Protein AF-A0A1D7VG40-F1 (afdb_monomer)

pLDDT: mean 88.94, std 13.83, range [39.19, 96.69]

Nearest PDB structures (foldseek):
  7wkz-assembly2_B  TM=5.264E-01  e=1.590E+00  Homo sapiens
  4e99-assembly1_A  TM=5.623E-01  e=3.176E+00  Homo sapiens

Organism: NCBI:txid47763

Secondary structure (DSSP, 8-state):
-PPPGGGGS-HHHHHHHHHHHHHH-TTS-HHHHHHHHHHHHHHHHHHHH-TTS-----HHHHHHHHHHHHHT----

Sequence (76 aa):
MGQSARKLLTDDQFVAVRSTVQTDNPDITAEDAAAVVTEALAFVATCVLFPAASLVPSRMVDAGWHALILHTQTKG

Mean predicted aligned error: 4.59 Å

Solvent-accessible surface area (backbone atoms only — not comparable to full-atom values): 4362 Å² total; per-residue (Å²): 132,80,81,59,44,59,70,80,43,56,71,67,57,44,54,52,31,26,48,47,35,33,69,78,36,76,90,53,52,77,66,54,24,46,50,28,41,32,51,19,40,40,49,55,53,46,47,70,76,39,74,88,57,95,81,78,74,52,77,63,31,43,48,23,42,50,24,48,52,66,70,59,60,72,88,122

Structure (mmCIF, N/CA/C/O backbone):
data_AF-A0A1D7VG40-F1
#
_entry.id   AF-A0A1D7VG40-F1
#
loop_
_atom_site.group_PDB
_atom_site.id
_atom_site.type_symbol
_atom_site.label_atom_id
_atom_site.label_alt_id
_atom_site.label_comp_id
_atom_site.label_asym_id
_atom_site.label_entity_id
_atom_site.label_seq_id
_atom_site.pdbx_PDB_ins_code
_atom_site.Cartn_x
_atom_site.Cartn_y
_atom_site.Cartn_z
_atom_site.occupancy
_atom_site.B_iso_or_equiv
_atom_site.auth_seq_id
_atom_site.auth_comp_id
_atom_site.auth_asym_id
_atom_site.auth_atom_id
_atom_site.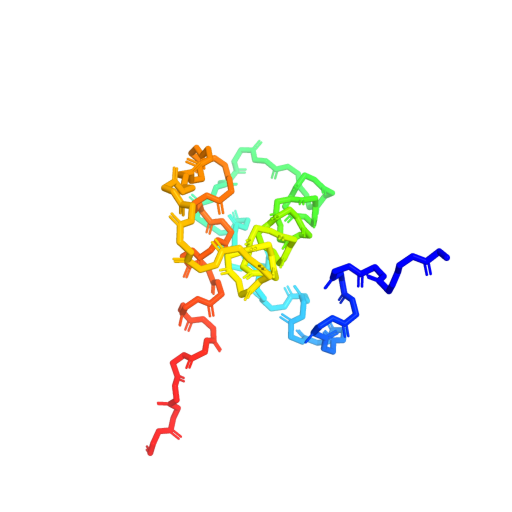pdbx_PDB_model_num
ATOM 1 N N . MET A 1 1 ? -0.469 7.334 -21.610 1.00 39.19 1 MET A N 1
ATOM 2 C CA . MET A 1 1 ? -0.632 7.671 -20.181 1.00 39.19 1 MET A CA 1
ATOM 3 C C . MET A 1 1 ? -0.826 6.356 -19.454 1.00 39.19 1 MET A C 1
ATOM 5 O O . MET A 1 1 ? -1.814 5.685 -19.723 1.00 39.19 1 MET A O 1
ATOM 9 N N . GLY A 1 2 ? 0.190 5.911 -18.709 1.00 52.12 2 GLY A N 1
ATOM 10 C CA . GLY A 1 2 ? 0.192 4.591 -18.076 1.00 52.12 2 GLY A CA 1
ATOM 11 C C . GLY A 1 2 ? -1.003 4.426 -17.143 1.00 52.12 2 GLY A C 1
ATOM 12 O O . GLY A 1 2 ? -1.456 5.391 -16.528 1.00 52.12 2 GLY A O 1
ATOM 13 N N . GLN A 1 3 ? -1.543 3.214 -17.079 1.00 61.06 3 GLN A N 1
ATOM 14 C CA . GLN A 1 3 ? -2.581 2.872 -16.120 1.00 61.06 3 GLN A CA 1
ATOM 15 C C . GLN A 1 3 ? -2.084 3.222 -14.712 1.00 61.06 3 GLN A C 1
ATOM 17 O O . GLN A 1 3 ? -1.015 2.772 -14.311 1.00 61.06 3 GLN A O 1
ATOM 22 N N . SER A 1 4 ? -2.823 4.071 -13.989 1.00 82.00 4 SER A N 1
ATOM 23 C CA . SER A 1 4 ? -2.475 4.423 -12.608 1.00 82.00 4 SER A CA 1
ATOM 24 C C . SER A 1 4 ? -2.342 3.141 -11.783 1.00 82.00 4 SER A C 1
ATOM 26 O O . SER A 1 4 ? -3.252 2.310 -11.821 1.00 82.00 4 SER A O 1
ATOM 28 N N . ALA A 1 5 ? -1.239 2.990 -11.039 1.00 86.94 5 ALA A N 1
ATOM 29 C CA . ALA A 1 5 ? -0.975 1.819 -10.197 1.00 86.94 5 ALA A CA 1
ATOM 30 C C . ALA A 1 5 ? -2.133 1.529 -9.225 1.00 86.94 5 ALA A C 1
ATOM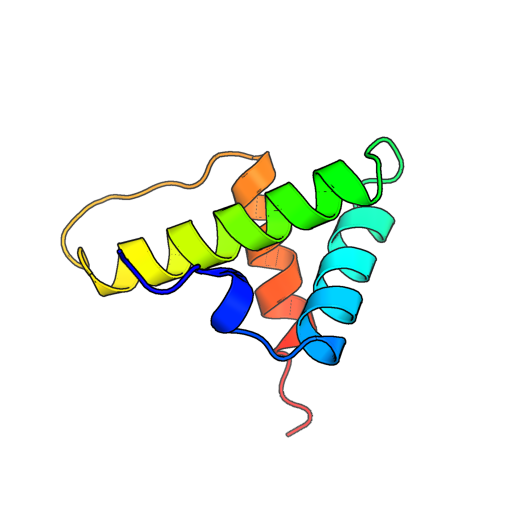 32 O O . ALA A 1 5 ? -2.435 0.375 -8.941 1.00 86.94 5 ALA A O 1
ATOM 33 N N . ARG A 1 6 ? -2.882 2.567 -8.829 1.00 89.06 6 ARG A N 1
ATOM 34 C CA . ARG A 1 6 ? -4.125 2.473 -8.053 1.00 89.06 6 ARG A CA 1
ATOM 35 C C . ARG A 1 6 ? -5.157 1.501 -8.635 1.00 89.06 6 ARG A C 1
ATOM 37 O O . ARG A 1 6 ? -5.908 0.891 -7.879 1.00 89.06 6 ARG A O 1
ATOM 44 N N . LYS A 1 7 ? -5.215 1.366 -9.963 1.00 90.00 7 LYS A N 1
ATOM 45 C CA . LYS A 1 7 ? -6.168 0.491 -10.666 1.00 90.00 7 LYS A CA 1
ATOM 46 C C . LYS A 1 7 ? -5.804 -0.995 -10.601 1.00 90.00 7 LYS A C 1
ATOM 48 O O . LYS A 1 7 ? -6.551 -1.804 -11.138 1.00 90.00 7 LYS A O 1
ATOM 53 N N . LEU A 1 8 ? -4.674 -1.352 -9.987 1.00 89.62 8 LEU A N 1
ATOM 54 C CA . LEU A 1 8 ? -4.307 -2.747 -9.729 1.00 89.62 8 LEU A CA 1
ATOM 55 C C . LEU A 1 8 ? -5.163 -3.382 -8.625 1.00 89.62 8 LEU A C 1
ATOM 57 O O . LEU A 1 8 ? -5.224 -4.603 -8.537 1.00 89.62 8 LEU A O 1
ATOM 61 N N . LEU A 1 9 ? -5.839 -2.563 -7.815 1.00 91.62 9 LEU A N 1
ATOM 62 C CA . LEU A 1 9 ? -6.788 -3.001 -6.800 1.00 91.62 9 LEU A CA 1
ATOM 63 C C . LEU A 1 9 ? -8.193 -2.492 -7.125 1.00 91.62 9 LEU A C 1
ATOM 65 O O . LEU A 1 9 ? -8.364 -1.383 -7.642 1.00 91.62 9 LEU A O 1
ATOM 69 N N . THR A 1 10 ? -9.201 -3.277 -6.745 1.00 92.94 10 THR A N 1
ATOM 70 C CA . THR A 1 10 ? -10.573 -2.766 -6.600 1.00 92.94 10 THR A CA 1
ATOM 71 C C . THR A 1 10 ? -10.631 -1.695 -5.507 1.00 92.94 10 THR A C 1
ATOM 73 O O . THR A 1 10 ? -9.713 -1.568 -4.691 1.00 92.94 10 THR A O 1
ATOM 76 N N . ASP A 1 11 ? -11.703 -0.905 -5.475 1.00 93.69 11 ASP A N 1
ATOM 77 C CA . ASP A 1 11 ? -11.852 0.151 -4.468 1.00 93.69 11 ASP A CA 1
ATOM 78 C C . ASP A 1 11 ? -11.909 -0.402 -3.043 1.00 93.69 11 ASP A C 1
ATOM 80 O O . ASP A 1 11 ? -11.219 0.120 -2.168 1.00 93.69 11 ASP A O 1
ATOM 84 N N . ASP A 1 12 ? -12.622 -1.509 -2.836 1.00 92.81 12 ASP A N 1
ATOM 85 C CA . ASP A 1 12 ? -12.719 -2.163 -1.529 1.00 92.81 12 ASP A CA 1
ATOM 86 C C . ASP A 1 12 ? -11.362 -2.699 -1.062 1.00 92.81 12 ASP A C 1
ATOM 88 O O . ASP A 1 12 ? -10.951 -2.452 0.072 1.00 92.81 12 ASP A O 1
ATOM 92 N N . GLN A 1 13 ? -10.615 -3.365 -1.951 1.00 93.38 13 GLN A N 1
ATOM 93 C CA . GLN A 1 13 ? -9.263 -3.843 -1.641 1.00 93.38 13 GLN A CA 1
ATOM 94 C C . GLN A 1 13 ? -8.329 -2.687 -1.293 1.00 93.38 13 GLN A C 1
ATOM 96 O O . GLN A 1 13 ? -7.549 -2.779 -0.349 1.00 93.38 13 GLN A O 1
ATOM 101 N N . PHE A 1 14 ? -8.411 -1.581 -2.031 1.00 94.56 14 PHE A N 1
ATOM 102 C CA . PHE A 1 14 ? -7.581 -0.420 -1.750 1.00 94.56 14 PHE A CA 1
ATOM 103 C C . PHE A 1 14 ? -7.923 0.221 -0.405 1.00 94.56 14 PHE A C 1
ATOM 105 O O . PHE A 1 14 ? -7.019 0.549 0.359 1.00 94.56 14 PHE A O 1
ATOM 112 N N . VAL A 1 15 ? -9.213 0.382 -0.091 1.00 94.50 15 VAL A N 1
ATOM 113 C CA . VAL A 1 15 ? -9.663 0.900 1.209 1.00 94.50 15 VAL A CA 1
ATOM 114 C C . VAL A 1 15 ? -9.161 0.015 2.344 1.00 94.50 15 VAL A C 1
ATOM 116 O O . VAL A 1 15 ? -8.696 0.536 3.358 1.00 94.50 15 VAL A O 1
ATOM 119 N N . ALA A 1 16 ? -9.212 -1.301 2.163 1.00 92.88 16 ALA A N 1
ATOM 120 C CA . ALA A 1 16 ? -8.830 -2.250 3.190 1.00 92.88 16 ALA A CA 1
ATOM 121 C C . ALA A 1 16 ? -7.304 -2.287 3.419 1.00 92.88 16 ALA A C 1
ATOM 123 O O . ALA A 1 16 ? -6.862 -2.196 4.563 1.00 92.88 16 ALA A O 1
ATOM 124 N N . VAL A 1 17 ? -6.492 -2.272 2.353 1.00 94.94 17 VAL A N 1
ATOM 125 C CA . VAL A 1 17 ? -5.023 -2.144 2.455 1.00 94.94 17 VAL A CA 1
ATOM 126 C C . VAL A 1 17 ? -4.632 -0.797 3.070 1.00 94.94 17 VAL A C 1
ATOM 128 O O . VAL A 1 17 ? -3.799 -0.748 3.974 1.00 94.94 17 VAL A O 1
ATOM 131 N N . ARG A 1 18 ? -5.259 0.305 2.635 1.00 95.25 18 ARG A N 1
ATOM 132 C CA . ARG A 1 18 ? -5.041 1.641 3.214 1.00 95.25 18 ARG A CA 1
ATOM 133 C C . ARG A 1 18 ? -5.356 1.658 4.707 1.00 95.25 18 ARG A C 1
ATOM 135 O O . ARG A 1 18 ? -4.625 2.280 5.470 1.00 95.25 18 ARG A O 1
ATOM 142 N N . SER A 1 19 ? -6.428 0.982 5.123 1.00 94.19 19 SER A N 1
ATOM 143 C CA . SER A 1 19 ? -6.782 0.873 6.538 1.00 94.19 19 SER A CA 1
ATOM 144 C C . SER A 1 19 ? -5.686 0.167 7.333 1.00 94.19 19 SER A C 1
ATOM 146 O O . SER A 1 19 ? -5.342 0.649 8.402 1.00 94.19 19 SER A O 1
ATOM 148 N N . THR A 1 20 ? -5.106 -0.919 6.809 1.00 93.94 20 THR A N 1
ATOM 149 C CA . THR A 1 20 ? -3.963 -1.595 7.446 1.00 93.94 20 THR A CA 1
ATOM 150 C C . THR A 1 20 ? -2.771 -0.648 7.592 1.00 93.94 20 THR A C 1
ATOM 152 O O . THR A 1 20 ? -2.244 -0.507 8.689 1.00 93.94 20 THR A O 1
ATOM 155 N N . VAL A 1 21 ? -2.410 0.085 6.530 1.00 94.88 21 VAL A N 1
ATOM 156 C CA . VAL A 1 21 ? -1.323 1.080 6.585 1.00 94.88 21 VAL A CA 1
ATOM 157 C C . VAL A 1 21 ? -1.574 2.123 7.676 1.00 94.88 21 VAL A C 1
ATOM 159 O O . VAL A 1 21 ? -0.665 2.437 8.436 1.00 94.88 21 VAL A O 1
ATOM 162 N N . GLN A 1 22 ? -2.796 2.646 7.779 1.00 95.06 22 GLN A N 1
ATOM 163 C CA . GLN A 1 22 ? -3.137 3.658 8.777 1.00 95.06 22 GLN A CA 1
ATOM 164 C C . GLN A 1 22 ? -3.171 3.094 10.207 1.00 95.06 22 GLN A C 1
ATOM 166 O O . GLN A 1 22 ? -2.765 3.773 11.144 1.00 95.06 22 GLN A O 1
ATOM 171 N N . THR A 1 23 ? -3.628 1.853 10.389 1.00 92.81 23 THR A N 1
ATOM 172 C CA . THR A 1 23 ? -3.588 1.170 11.690 1.00 92.81 23 THR A CA 1
ATOM 173 C C . THR A 1 23 ? -2.154 0.977 12.178 1.00 92.81 23 THR A C 1
ATOM 175 O O . THR A 1 23 ? -1.879 1.222 13.351 1.00 92.81 23 THR A O 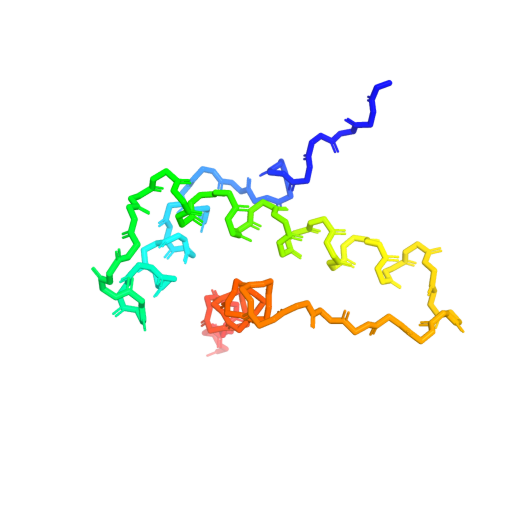1
ATOM 178 N N . ASP A 1 24 ? -1.243 0.606 11.281 1.00 92.25 24 ASP A N 1
ATOM 179 C CA . ASP A 1 24 ? 0.163 0.369 11.620 1.00 92.25 24 ASP A CA 1
ATOM 180 C C . ASP A 1 24 ? 0.974 1.674 11.741 1.00 92.25 24 ASP A C 1
ATOM 182 O O . ASP A 1 24 ? 2.068 1.681 12.306 1.00 92.25 24 ASP A O 1
ATOM 186 N N . ASN A 1 25 ? 0.440 2.788 11.228 1.00 91.81 25 ASN A N 1
ATOM 187 C CA . ASN A 1 25 ? 1.073 4.108 11.219 1.00 91.81 2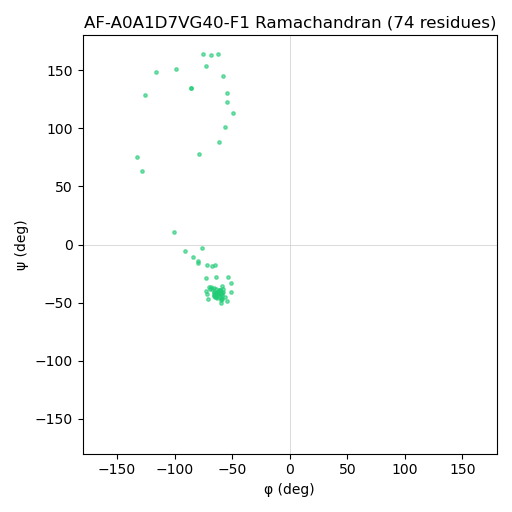5 ASN A CA 1
ATOM 188 C C . ASN A 1 25 ? 0.062 5.167 11.706 1.00 91.81 25 ASN A C 1
ATOM 190 O O . ASN A 1 25 ? -0.473 5.926 10.899 1.00 91.81 25 ASN A O 1
ATOM 194 N N . PRO A 1 26 ? -0.225 5.243 13.018 1.00 90.38 26 PRO A N 1
ATOM 195 C CA . PRO A 1 26 ? -1.304 6.085 13.547 1.00 90.38 26 PRO A CA 1
ATOM 196 C C . PRO A 1 26 ? -1.078 7.592 13.344 1.00 90.38 26 PRO A C 1
ATOM 198 O O . PRO A 1 26 ? -2.028 8.368 13.421 1.00 90.38 26 PRO A O 1
ATOM 201 N N . ASP A 1 27 ? 0.163 8.001 13.072 1.00 94.12 27 ASP A N 1
ATOM 202 C CA . ASP A 1 27 ? 0.554 9.405 12.926 1.00 94.12 27 ASP A CA 1
ATOM 203 C C . ASP A 1 27 ? 0.306 9.973 11.518 1.00 94.12 27 ASP A C 1
ATOM 205 O O . ASP A 1 27 ? 0.427 11.183 11.323 1.00 94.12 27 ASP A O 1
ATOM 209 N N . ILE A 1 28 ? -0.020 9.133 10.525 1.00 93.81 28 ILE A N 1
ATOM 210 C CA . ILE A 1 28 ? -0.228 9.589 9.141 1.00 93.81 28 ILE A CA 1
ATOM 211 C C . ILE A 1 28 ? -1.712 9.759 8.811 1.00 93.81 28 ILE A C 1
ATOM 213 O O . ILE A 1 28 ? -2.591 9.074 9.342 1.00 93.81 28 ILE A O 1
ATOM 217 N N . THR A 1 29 ? -2.010 10.678 7.892 1.00 96.12 29 THR A N 1
ATOM 218 C CA . THR A 1 29 ? -3.390 10.930 7.469 1.00 96.12 29 THR A CA 1
ATOM 219 C C . THR A 1 29 ? -3.912 9.821 6.549 1.00 96.12 29 THR A C 1
ATOM 221 O O . THR A 1 29 ? -3.155 9.042 5.969 1.00 96.12 29 THR A O 1
ATOM 224 N N . ALA A 1 30 ? -5.233 9.760 6.357 1.00 93.62 30 ALA A N 1
ATOM 225 C CA . ALA A 1 30 ? -5.829 8.829 5.396 1.00 93.62 30 ALA A CA 1
ATOM 226 C C . ALA A 1 30 ? -5.415 9.131 3.940 1.00 93.62 30 ALA A C 1
ATOM 228 O O . ALA A 1 30 ? -5.394 8.223 3.106 1.00 93.62 30 ALA A O 1
ATOM 229 N N . GLU A 1 31 ? -5.102 10.394 3.633 1.00 95.19 31 GLU A N 1
ATOM 230 C CA . GLU A 1 31 ? -4.575 10.814 2.332 1.00 95.19 31 GLU A CA 1
ATOM 231 C C . GLU A 1 31 ? -3.136 10.325 2.148 1.00 95.19 31 GLU A C 1
ATOM 233 O O . GLU A 1 31 ? -2.839 9.681 1.140 1.00 95.19 31 GLU A O 1
ATOM 238 N N . ASP A 1 32 ? -2.286 10.508 3.162 1.00 96.19 32 ASP A N 1
ATOM 239 C CA . ASP A 1 32 ? -0.918 9.982 3.157 1.00 96.19 32 ASP A CA 1
ATOM 240 C C . ASP A 1 32 ? -0.926 8.461 3.013 1.00 96.19 32 ASP A C 1
ATOM 242 O O . ASP A 1 32 ? -0.246 7.919 2.147 1.00 96.19 32 ASP A O 1
ATOM 246 N N . ALA A 1 33 ? -1.765 7.757 3.779 1.00 95.94 33 ALA A N 1
ATOM 247 C CA . ALA A 1 33 ? -1.913 6.309 3.666 1.00 95.94 33 ALA A CA 1
ATOM 248 C C . ALA A 1 33 ? -2.337 5.880 2.247 1.00 95.94 33 ALA A C 1
ATOM 250 O O . ALA A 1 33 ? -1.852 4.874 1.731 1.00 95.94 33 ALA A O 1
ATOM 251 N N . ALA A 1 34 ? -3.211 6.639 1.576 1.00 95.56 34 ALA A N 1
ATOM 252 C CA . ALA A 1 34 ? -3.597 6.357 0.193 1.00 95.56 34 ALA A CA 1
ATOM 253 C C . ALA A 1 34 ? -2.433 6.569 -0.792 1.00 95.56 34 ALA A C 1
ATOM 255 O O . ALA A 1 34 ? -2.261 5.775 -1.726 1.00 95.56 34 ALA A O 1
ATOM 256 N N . A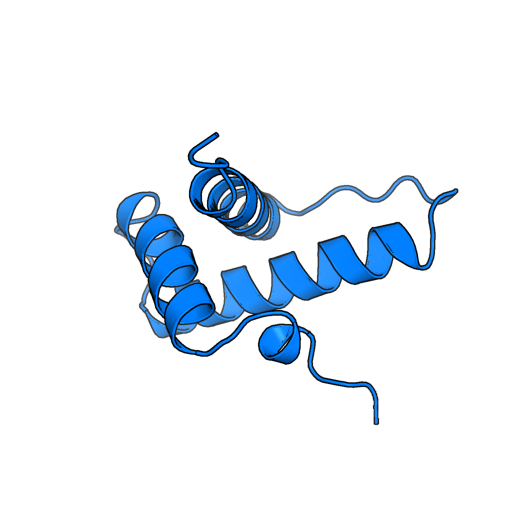LA A 1 35 ? -1.614 7.602 -0.577 1.00 95.75 35 ALA A N 1
ATOM 257 C CA . ALA A 1 35 ? -0.396 7.822 -1.347 1.00 95.75 35 ALA A CA 1
ATOM 258 C C . ALA A 1 35 ? 0.601 6.671 -1.137 1.00 95.75 35 ALA A C 1
ATOM 260 O O . ALA A 1 35 ? 1.077 6.098 -2.114 1.00 95.75 35 ALA A O 1
ATOM 261 N N . VAL A 1 36 ? 0.819 6.241 0.112 1.00 96.38 36 VAL A N 1
ATOM 262 C CA . VAL A 1 36 ? 1.676 5.094 0.451 1.00 96.38 36 VAL A CA 1
ATOM 263 C C . VAL A 1 36 ? 1.263 3.830 -0.302 1.00 96.38 36 VAL A C 1
ATOM 265 O O . VAL A 1 36 ? 2.105 3.184 -0.926 1.00 96.38 36 VAL A O 1
ATOM 268 N N . VAL A 1 37 ? -0.028 3.481 -0.297 1.00 96.25 37 VAL A N 1
ATOM 269 C CA . VAL A 1 37 ? -0.515 2.290 -1.017 1.00 96.25 37 VAL A CA 1
ATOM 270 C C . VAL A 1 37 ? -0.317 2.437 -2.526 1.00 96.25 37 VAL A C 1
ATOM 272 O O . VAL A 1 37 ? 0.050 1.476 -3.199 1.00 96.25 37 VAL A O 1
ATOM 275 N N . THR A 1 38 ? -0.521 3.635 -3.074 1.00 96.50 38 THR A N 1
ATOM 276 C CA . THR A 1 38 ? -0.329 3.887 -4.509 1.00 96.50 38 THR A CA 1
ATOM 277 C C . THR A 1 38 ? 1.136 3.731 -4.921 1.00 96.50 38 THR A C 1
ATOM 279 O O . THR A 1 38 ? 1.417 3.074 -5.925 1.00 96.50 38 THR A O 1
ATOM 282 N N . GLU A 1 39 ? 2.068 4.254 -4.124 1.00 96.69 39 GLU A N 1
ATOM 283 C CA . GLU A 1 39 ? 3.507 4.114 -4.361 1.00 96.69 39 GLU A CA 1
ATOM 284 C C . GLU A 1 39 ? 3.984 2.668 -4.165 1.00 96.69 39 GLU A C 1
ATOM 286 O O . GLU A 1 39 ? 4.795 2.176 -4.947 1.00 96.69 39 GLU A O 1
ATOM 291 N N . ALA A 1 40 ? 3.432 1.933 -3.194 1.00 96.56 40 ALA A N 1
ATOM 292 C CA . ALA A 1 40 ? 3.699 0.503 -3.030 1.00 96.56 40 ALA A CA 1
ATOM 293 C C . ALA A 1 40 ? 3.247 -0.319 -4.247 1.00 96.56 40 ALA A C 1
ATOM 295 O O . ALA A 1 40 ? 3.989 -1.174 -4.731 1.00 96.56 40 ALA A O 1
ATOM 296 N N . LEU A 1 41 ? 2.066 -0.027 -4.801 1.00 95.88 41 LEU A N 1
ATOM 297 C CA . LEU A 1 41 ? 1.587 -0.652 -6.037 1.00 95.88 41 LEU A CA 1
ATOM 298 C C . LEU A 1 41 ? 2.490 -0.313 -7.232 1.00 95.88 41 LEU A C 1
ATOM 300 O O . LEU A 1 41 ? 2.790 -1.189 -8.045 1.00 95.88 41 LEU A O 1
ATOM 304 N N . ALA A 1 42 ? 2.951 0.936 -7.331 1.00 95.06 42 ALA A N 1
ATOM 305 C CA . ALA A 1 42 ? 3.884 1.357 -8.372 1.00 95.06 42 ALA A CA 1
ATOM 306 C C . ALA A 1 42 ? 5.240 0.649 -8.236 1.00 95.06 42 ALA A C 1
ATOM 308 O O . ALA A 1 42 ? 5.789 0.184 -9.236 1.00 95.06 42 ALA A O 1
ATOM 309 N N . PHE A 1 43 ? 5.750 0.501 -7.011 1.00 95.38 43 PHE A N 1
ATOM 310 C CA . PHE A 1 43 ? 6.975 -0.237 -6.723 1.00 95.38 43 PHE A CA 1
ATOM 311 C C . PHE A 1 43 ? 6.859 -1.703 -7.154 1.00 95.38 43 PHE A C 1
ATOM 313 O O . PHE A 1 43 ? 7.692 -2.176 -7.924 1.00 95.38 43 PHE A O 1
ATOM 320 N N . VAL A 1 44 ? 5.789 -2.403 -6.758 1.00 93.62 44 VAL A N 1
ATOM 321 C CA . VAL A 1 44 ? 5.555 -3.804 -7.152 1.00 93.62 44 VAL A CA 1
ATOM 322 C C . VAL A 1 44 ? 5.460 -3.944 -8.674 1.00 93.62 44 VAL A C 1
ATOM 324 O O . VAL A 1 44 ? 6.110 -4.815 -9.251 1.00 93.62 44 VAL A O 1
ATOM 327 N N . ALA A 1 45 ? 4.710 -3.063 -9.343 1.00 93.94 45 ALA A N 1
ATOM 328 C CA . ALA A 1 45 ? 4.626 -3.057 -10.803 1.00 93.94 45 ALA A CA 1
ATOM 329 C C . ALA A 1 45 ? 5.999 -2.817 -11.457 1.00 93.94 45 ALA A C 1
ATOM 331 O O . ALA A 1 45 ? 6.343 -3.467 -12.442 1.00 93.94 45 ALA A O 1
ATOM 332 N N . THR A 1 46 ? 6.812 -1.930 -10.883 1.00 94.50 46 THR A N 1
ATOM 333 C CA . THR A 1 46 ? 8.167 -1.634 -11.364 1.00 94.50 46 THR A CA 1
ATOM 334 C C . THR A 1 46 ? 9.093 -2.841 -11.204 1.00 94.50 46 THR A C 1
ATOM 336 O O . THR A 1 46 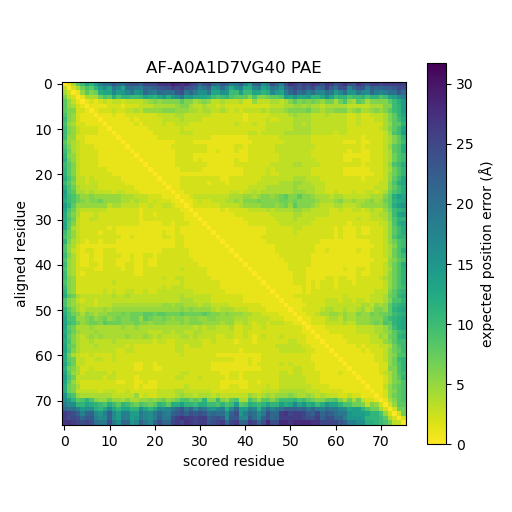? 9.817 -3.166 -12.141 1.00 94.50 46 THR A O 1
ATOM 339 N N . CYS A 1 47 ? 9.028 -3.570 -10.086 1.00 94.12 47 CYS A N 1
ATOM 340 C CA . CYS A 1 47 ? 9.793 -4.807 -9.890 1.00 94.12 47 CYS A CA 1
ATOM 341 C C . CYS A 1 47 ? 9.475 -5.870 -10.954 1.00 94.12 47 CYS A C 1
ATOM 343 O O . CYS A 1 47 ? 10.376 -6.573 -11.403 1.00 94.12 47 CYS A O 1
ATOM 345 N N . VAL A 1 48 ? 8.217 -5.958 -11.404 1.00 92.69 48 VAL A N 1
ATOM 346 C CA . VAL A 1 48 ? 7.819 -6.860 -12.501 1.00 92.69 48 VAL A CA 1
ATOM 347 C C . VAL A 1 48 ? 8.382 -6.397 -13.847 1.00 92.69 48 VAL A C 1
ATOM 349 O O . VAL A 1 48 ? 8.795 -7.223 -14.658 1.00 92.69 48 VAL A O 1
ATOM 352 N N . LEU A 1 49 ? 8.412 -5.085 -14.096 1.00 94.00 49 LEU A N 1
ATOM 353 C CA . LEU A 1 49 ? 8.935 -4.512 -15.341 1.00 94.00 49 LEU A CA 1
ATOM 354 C C . LEU A 1 49 ? 10.466 -4.581 -15.437 1.00 94.00 49 LEU A C 1
ATOM 356 O O . LEU A 1 49 ? 11.005 -4.669 -16.539 1.00 94.00 49 LEU A O 1
ATOM 360 N N . PHE A 1 50 ? 11.166 -4.561 -14.300 1.00 95.38 50 PHE A N 1
ATOM 361 C CA . PHE A 1 50 ? 12.629 -4.546 -14.229 1.00 95.38 50 PHE A CA 1
ATOM 362 C C . PHE A 1 50 ? 13.170 -5.646 -13.298 1.00 95.38 50 PHE A C 1
ATOM 364 O O . PHE A 1 50 ? 13.832 -5.341 -12.306 1.00 95.38 50 PHE A O 1
ATOM 371 N N . PRO A 1 51 ? 12.958 -6.938 -13.613 1.00 93.06 51 PRO A N 1
ATOM 372 C CA . PRO A 1 51 ? 13.259 -8.043 -12.695 1.00 93.06 51 PR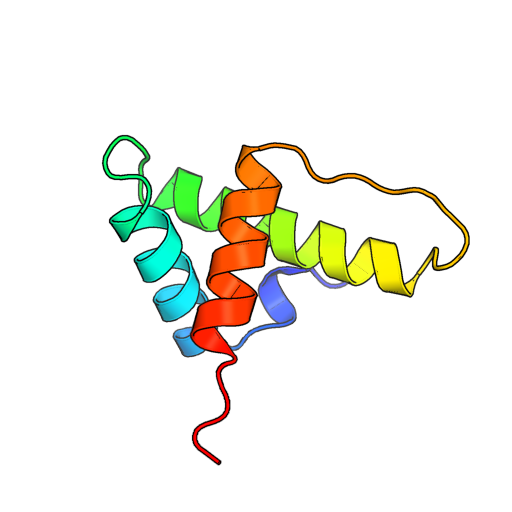O A CA 1
ATOM 373 C C . PRO A 1 51 ? 14.756 -8.243 -12.413 1.00 93.06 51 PRO A C 1
ATOM 375 O O . PRO A 1 51 ? 15.117 -8.889 -11.435 1.00 93.06 51 PRO A O 1
ATOM 378 N N . ALA A 1 52 ? 15.637 -7.707 -13.263 1.00 96.31 52 ALA A N 1
ATOM 379 C CA . ALA A 1 52 ? 17.087 -7.758 -13.071 1.00 96.31 52 ALA A CA 1
ATOM 380 C C . ALA A 1 52 ? 17.645 -6.549 -12.293 1.00 96.31 52 ALA A C 1
ATOM 382 O O . ALA A 1 52 ? 18.842 -6.504 -12.016 1.00 96.31 52 ALA A O 1
ATOM 383 N N . ALA A 1 53 ? 16.813 -5.550 -11.976 1.00 94.44 53 ALA A N 1
ATOM 384 C CA . ALA A 1 53 ? 17.237 -4.376 -11.225 1.00 94.44 53 ALA A CA 1
ATOM 385 C C . ALA A 1 53 ? 17.159 -4.638 -9.714 1.00 94.44 53 ALA A C 1
ATOM 387 O O . ALA A 1 53 ? 16.151 -5.126 -9.206 1.00 94.44 53 ALA A O 1
ATOM 388 N N . SER A 1 54 ? 18.200 -4.247 -8.978 1.00 92.06 54 SER A N 1
ATOM 389 C CA . SER A 1 54 ? 18.207 -4.289 -7.511 1.00 92.06 54 SER A CA 1
ATOM 390 C C . SER A 1 54 ? 17.440 -3.098 -6.933 1.00 92.06 54 SER A C 1
ATOM 392 O O . SER A 1 54 ? 18.033 -2.106 -6.512 1.00 92.06 54 SER A O 1
ATOM 394 N N . LEU A 1 55 ? 16.110 -3.180 -6.957 1.00 94.12 55 LEU A N 1
ATOM 395 C CA . LEU A 1 55 ? 15.217 -2.158 -6.412 1.00 94.12 55 LEU A CA 1
ATOM 396 C C . LEU A 1 55 ? 14.989 -2.386 -4.913 1.00 94.12 55 LEU A C 1
ATOM 398 O O . LEU A 1 55 ? 14.722 -3.505 -4.481 1.00 94.12 55 LEU A O 1
ATOM 402 N N . VAL A 1 56 ? 15.062 -1.315 -4.123 1.00 94.50 56 VAL A N 1
ATOM 403 C CA . VAL A 1 56 ? 14.792 -1.334 -2.677 1.00 94.50 56 VAL A CA 1
ATOM 404 C C . VAL A 1 56 ? 13.732 -0.274 -2.379 1.00 94.50 56 VAL A C 1
ATOM 406 O O . VAL A 1 56 ? 13.898 0.867 -2.822 1.00 94.50 56 VAL A O 1
ATOM 409 N N . PRO A 1 57 ? 12.643 -0.609 -1.666 1.00 94.62 57 PRO A N 1
ATOM 410 C CA . PRO A 1 57 ? 11.628 0.372 -1.320 1.00 94.62 57 PRO A CA 1
ATOM 411 C C . PRO A 1 57 ? 12.150 1.329 -0.240 1.00 94.62 57 PRO A C 1
ATOM 413 O O . PRO A 1 57 ? 13.007 0.987 0.576 1.00 94.62 57 PRO A O 1
ATOM 416 N N . SER A 1 58 ? 11.603 2.544 -0.199 1.00 95.31 58 SER A N 1
ATOM 417 C CA . SER A 1 58 ? 11.768 3.404 0.977 1.00 95.31 58 SER A CA 1
ATOM 418 C C . SER A 1 58 ? 10.998 2.818 2.167 1.00 95.31 58 SER A C 1
ATOM 420 O O . SER A 1 58 ? 10.082 2.023 1.973 1.00 95.31 58 SER A O 1
ATOM 422 N N . ARG A 1 59 ? 11.296 3.256 3.401 1.00 93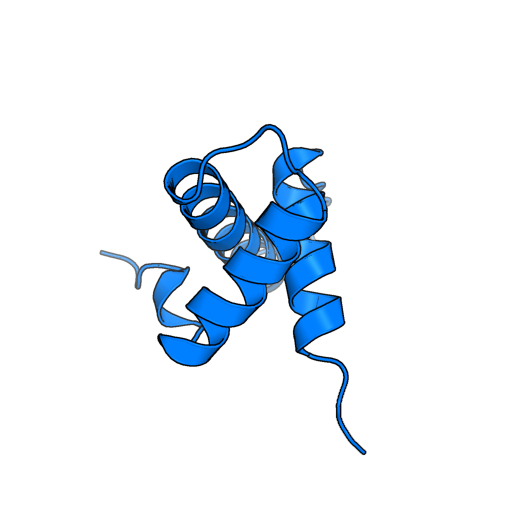.31 59 ARG A N 1
ATOM 423 C CA . ARG A 1 59 ? 10.557 2.812 4.605 1.00 93.31 59 ARG A CA 1
ATOM 424 C C . ARG A 1 59 ? 9.039 2.963 4.446 1.00 93.31 59 ARG A C 1
ATOM 426 O O . ARG A 1 59 ? 8.279 2.108 4.878 1.00 93.31 59 ARG A O 1
ATOM 433 N N . MET A 1 60 ? 8.606 4.065 3.843 1.00 92.38 60 MET A N 1
ATOM 434 C CA . MET A 1 60 ? 7.185 4.352 3.692 1.00 92.38 60 MET A CA 1
ATOM 435 C C . MET A 1 60 ? 6.536 3.440 2.642 1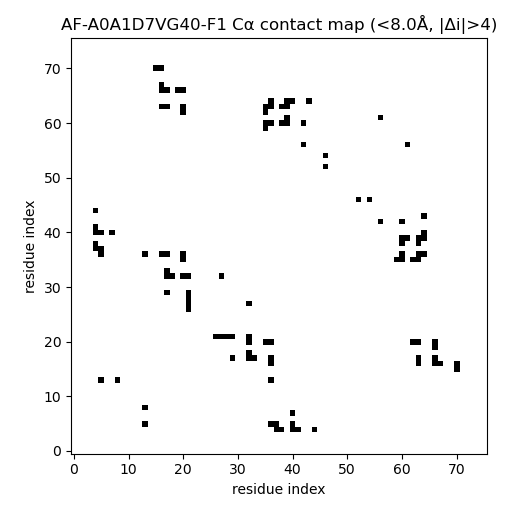.00 92.38 60 MET A C 1
ATOM 437 O O . MET A 1 60 ? 5.459 2.906 2.875 1.00 92.38 60 MET A O 1
ATOM 441 N N . VAL A 1 61 ? 7.227 3.181 1.528 1.00 94.81 61 VAL A N 1
ATOM 442 C CA . VAL A 1 61 ? 6.780 2.225 0.499 1.00 94.81 61 VAL A CA 1
ATOM 443 C C . VAL A 1 61 ? 6.771 0.789 1.035 1.00 94.81 61 VAL A C 1
ATOM 445 O O . VAL A 1 61 ? 5.854 0.033 0.725 1.00 94.81 61 VAL A O 1
ATOM 448 N N . ASP A 1 62 ? 7.746 0.428 1.871 1.00 95.62 62 ASP A N 1
ATOM 449 C CA . ASP A 1 62 ? 7.833 -0.878 2.531 1.00 95.62 62 ASP A CA 1
ATOM 450 C C . ASP A 1 62 ? 6.618 -1.146 3.433 1.00 95.62 62 ASP A C 1
ATOM 452 O O . ASP A 1 62 ? 6.027 -2.218 3.346 1.00 95.62 62 ASP A O 1
ATOM 456 N N . ALA A 1 63 ? 6.152 -0.152 4.198 1.00 94.62 63 ALA A N 1
ATOM 457 C CA . ALA A 1 63 ? 4.924 -0.274 4.990 1.00 94.62 63 ALA A CA 1
ATOM 458 C C . ALA A 1 63 ? 3.690 -0.578 4.115 1.00 94.62 63 ALA A C 1
ATOM 460 O O . ALA A 1 63 ? 2.882 -1.449 4.441 1.00 94.62 63 ALA A O 1
ATOM 461 N N . GLY A 1 64 ? 3.563 0.095 2.966 1.00 94.75 64 GLY A N 1
ATOM 462 C CA . GLY A 1 64 ? 2.500 -0.187 1.997 1.00 94.75 64 GLY A CA 1
ATOM 463 C C . GLY A 1 64 ? 2.622 -1.577 1.365 1.00 94.75 64 GLY A C 1
ATOM 464 O O . GLY A 1 64 ? 1.622 -2.279 1.217 1.00 94.75 64 GLY A O 1
ATOM 465 N N . TRP A 1 65 ? 3.840 -2.005 1.029 1.00 94.75 65 TRP A N 1
ATOM 466 C CA . TRP A 1 65 ? 4.108 -3.344 0.500 1.00 94.75 65 TRP A CA 1
ATOM 467 C C . TRP A 1 65 ? 3.787 -4.440 1.522 1.00 94.75 65 TRP A C 1
ATOM 469 O O . TRP A 1 65 ? 3.132 -5.427 1.186 1.00 94.75 65 TRP A O 1
ATOM 479 N N . HIS A 1 66 ? 4.157 -4.231 2.785 1.00 94.06 66 HIS A N 1
ATOM 480 C CA . HIS A 1 66 ? 3.814 -5.121 3.886 1.00 94.06 66 HIS A CA 1
ATOM 481 C C . HIS A 1 66 ? 2.293 -5.246 4.051 1.00 94.06 66 HIS A C 1
ATOM 483 O O . HIS A 1 66 ? 1.767 -6.357 4.121 1.00 94.06 66 HIS A O 1
ATOM 489 N N . ALA A 1 67 ? 1.566 -4.125 4.019 1.00 93.69 67 ALA A N 1
ATOM 490 C CA . ALA A 1 67 ? 0.107 -4.126 4.088 1.00 93.69 67 ALA A CA 1
ATOM 491 C C . ALA A 1 67 ? -0.538 -4.896 2.922 1.00 93.69 67 ALA A C 1
ATOM 493 O O . ALA A 1 67 ? -1.488 -5.645 3.143 1.00 93.69 67 ALA A O 1
ATOM 494 N N . LEU A 1 68 ? -0.007 -4.779 1.696 1.00 92.38 68 LEU A N 1
ATOM 495 C CA . LEU A 1 68 ? -0.462 -5.578 0.548 1.00 92.38 68 LEU A CA 1
ATOM 496 C C . LEU A 1 68 ? -0.304 -7.083 0.809 1.00 92.38 68 LEU A C 1
ATOM 498 O O . LEU A 1 68 ? -1.220 -7.849 0.514 1.00 92.38 68 LEU A O 1
ATOM 502 N N . ILE A 1 69 ? 0.822 -7.515 1.387 1.00 90.06 69 ILE A N 1
ATOM 503 C CA . ILE A 1 69 ? 1.064 -8.925 1.739 1.00 90.06 69 ILE A CA 1
ATOM 504 C C . ILE A 1 69 ? 0.083 -9.399 2.815 1.00 90.06 69 ILE A C 1
ATOM 506 O O . ILE A 1 69 ? -0.519 -10.462 2.677 1.00 90.06 69 ILE A O 1
ATOM 510 N N . LEU A 1 70 ? -0.131 -8.605 3.867 1.00 87.62 70 LEU A N 1
ATOM 511 C CA . LEU A 1 70 ? -1.082 -8.946 4.928 1.00 87.62 70 LEU A CA 1
ATOM 512 C C . LEU A 1 70 ? -2.514 -9.077 4.394 1.00 87.62 70 LEU A C 1
ATOM 514 O O . LEU A 1 70 ? -3.235 -9.994 4.780 1.00 87.62 70 LEU A O 1
ATOM 518 N N . HIS A 1 71 ? -2.908 -8.207 3.465 1.00 79.88 71 HIS A N 1
ATOM 519 C CA . HIS A 1 71 ? -4.243 -8.223 2.866 1.00 79.88 71 HIS A CA 1
ATOM 520 C C . HIS A 1 71 ? -4.425 -9.273 1.759 1.00 79.88 71 HIS A C 1
ATOM 522 O O . HIS A 1 71 ? -5.551 -9.565 1.360 1.00 79.88 71 HIS A O 1
ATOM 528 N N . THR A 1 72 ? -3.327 -9.846 1.263 1.00 65.69 72 THR A N 1
ATOM 529 C CA . THR A 1 72 ? -3.319 -10.953 0.296 1.00 65.69 72 THR A CA 1
ATOM 530 C C . THR A 1 72 ? -3.053 -12.301 0.959 1.00 65.69 72 THR A C 1
ATOM 532 O O . THR A 1 72 ? -2.881 -13.288 0.244 1.00 65.69 72 THR A O 1
ATOM 535 N N . GLN A 1 73 ? -3.082 -12.384 2.300 1.00 57.78 73 GLN A N 1
ATOM 536 C CA . GLN A 1 73 ? -3.150 -13.671 2.987 1.00 57.78 73 GLN A CA 1
ATOM 537 C C . GLN A 1 73 ? -4.383 -14.420 2.481 1.00 57.78 73 GLN A C 1
ATOM 539 O O . GLN A 1 73 ? -5.523 -14.139 2.852 1.00 57.78 73 GLN A O 1
ATOM 544 N N . THR A 1 74 ? -4.133 -15.366 1.581 1.00 47.00 74 THR A N 1
ATOM 545 C CA . THR A 1 74 ? -5.098 -16.343 1.108 1.00 47.00 74 THR A CA 1
ATOM 546 C C . THR A 1 74 ? -5.752 -16.958 2.335 1.00 47.00 74 THR A C 1
ATOM 548 O O . THR A 1 74 ? -5.101 -17.684 3.086 1.00 47.00 74 THR A O 1
ATOM 551 N N . LYS A 1 75 ? -7.051 -16.710 2.527 1.00 40.06 75 LYS A N 1
ATOM 552 C CA . LYS A 1 75 ? -7.898 -17.744 3.116 1.00 40.06 75 LYS A CA 1
ATOM 553 C C . LYS A 1 75 ? -7.848 -18.916 2.136 1.00 40.06 75 LYS A C 1
ATOM 555 O O . LYS A 1 75 ? -8.587 -18.919 1.156 1.00 40.06 75 LYS A O 1
ATOM 560 N N . GLY A 1 76 ? -6.858 -19.787 2.324 1.00 41.34 76 GLY A N 1
ATOM 561 C CA . GLY A 1 76 ? -6.831 -21.123 1.741 1.00 41.34 76 GLY A CA 1
ATOM 562 C C . GLY A 1 76 ? -7.881 -21.993 2.407 1.00 41.34 76 GLY A C 1
ATOM 563 O O . GLY A 1 76 ? -8.113 -21.790 3.622 1.00 41.34 76 GLY A O 1
#

Foldseek 3Di:
DDDQLVVVDDPVLLLQLLVQLCVVPVPDDSVLSSVLLSVLSVQVVVCVVCVPDPDDDDPSVVSNVVSNVVSPPDPD

Radius of gyration: 12.33 Å; Cα contacts (8 Å, |Δi|>4): 58; chains: 1; bounding box: 31×32×34 Å